Protein AF-A0A9D9X4I2-F1 (afdb_monomer_lite)

Secondary structure (DSSP, 8-state):
---EEE-TT--EEESSGGGTTS-GGGSPP-----SS-----HHHHHTT--TTTS---PPPPTTS----SSHHHHHHHHHHHHHHHHHHHHH--

Foldseek 3Di:
DQDWDADPVGDIDGPDPVCPPPDPVPDPDDDDDQPDDADDDPVCVVVVPDRPPDDDDDDDDPPPGFDDPDPVSVVSNVVSVVVVVVVVVVPDD

pLDDT: mean 89.99, std 10.54, range [43.72, 98.31]

Structure (mmCIF, N/CA/C/O backbone):
data_AF-A0A9D9X4I2-F1
#
_entry.id   AF-A0A9D9X4I2-F1
#
loop_
_atom_site.group_PDB
_atom_site.id
_atom_site.type_symbol
_atom_site.label_atom_id
_atom_site.label_alt_id
_atom_site.label_comp_id
_atom_site.label_asym_id
_atom_site.label_entity_id
_atom_site.label_seq_id
_atom_site.pdbx_PDB_ins_code
_atom_site.Cartn_x
_atom_site.Cartn_y
_atom_site.Cartn_z
_atom_site.occupancy
_atom_site.B_iso_or_equiv
_atom_site.auth_seq_id
_atom_site.auth_comp_id
_atom_site.auth_asym_id
_atom_site.auth_atom_id
_atom_site.pdbx_PDB_model_num
ATOM 1 N N . GLN A 1 1 ? 2.294 -1.526 -11.919 1.00 77.94 1 GLN A N 1
ATOM 2 C CA . GLN A 1 1 ? 2.700 -1.984 -13.269 1.00 77.94 1 GLN A CA 1
ATOM 3 C C . GLN A 1 1 ? 3.686 -1.041 -13.976 1.00 77.94 1 GLN A C 1
ATOM 5 O O . GLN A 1 1 ? 4.477 -1.53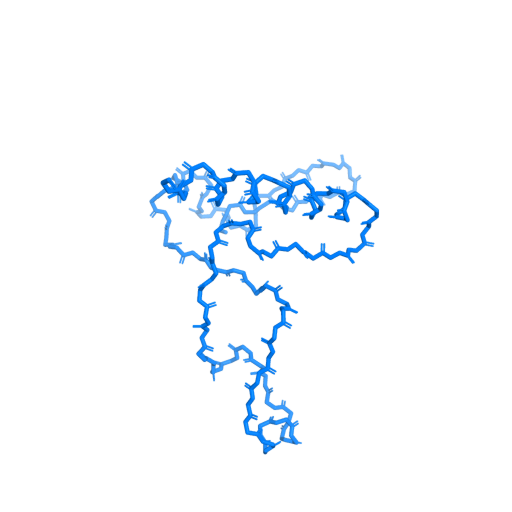3 -14.758 1.00 77.94 1 GLN A O 1
ATOM 10 N N . ARG A 1 2 ? 3.739 0.273 -13.682 1.00 87.94 2 ARG A N 1
ATOM 11 C CA . ARG A 1 2 ? 4.791 1.193 -14.194 1.00 87.94 2 ARG A CA 1
ATOM 12 C C . ARG A 1 2 ? 5.705 1.754 -13.091 1.00 87.94 2 ARG A C 1
ATOM 14 O O . ARG A 1 2 ? 6.230 2.854 -13.213 1.00 87.94 2 ARG A O 1
ATOM 21 N N . ALA A 1 3 ? 5.841 1.017 -11.987 1.00 91.00 3 ALA A N 1
ATOM 22 C CA . ALA A 1 3 ? 6.715 1.408 -10.886 1.00 91.00 3 ALA A CA 1
ATOM 23 C C . ALA A 1 3 ? 8.170 1.502 -11.366 1.00 91.00 3 ALA A C 1
ATOM 25 O O . ALA A 1 3 ? 8.588 0.737 -12.241 1.00 91.00 3 ALA A O 1
ATOM 26 N N . LEU A 1 4 ? 8.928 2.428 -10.785 1.00 94.62 4 LEU A N 1
ATOM 27 C CA . LEU A 1 4 ? 10.354 2.588 -11.037 1.00 94.62 4 LEU A CA 1
ATOM 28 C C . LEU A 1 4 ? 11.126 2.131 -9.802 1.00 94.62 4 LEU A C 1
ATOM 30 O O . LEU A 1 4 ? 10.768 2.481 -8.680 1.00 94.62 4 LEU A O 1
ATOM 34 N N . ARG A 1 5 ? 12.209 1.388 -10.015 1.00 95.81 5 ARG A N 1
ATOM 35 C CA . ARG A 1 5 ? 13.262 1.232 -9.009 1.00 95.81 5 ARG A CA 1
ATOM 36 C C . ARG A 1 5 ? 14.264 2.366 -9.178 1.00 95.81 5 ARG A C 1
ATOM 38 O O . ARG A 1 5 ? 14.518 2.777 -10.312 1.00 95.81 5 ARG A O 1
ATOM 45 N N . ARG A 1 6 ? 14.850 2.832 -8.079 1.00 97.19 6 ARG A N 1
ATOM 46 C CA . ARG A 1 6 ? 15.896 3.858 -8.074 1.00 97.19 6 ARG A CA 1
ATOM 47 C C . ARG A 1 6 ? 17.122 3.326 -7.339 1.00 97.19 6 ARG A C 1
ATOM 49 O O . ARG A 1 6 ? 16.968 2.764 -6.259 1.00 97.19 6 ARG A O 1
ATOM 56 N N . ASP A 1 7 ? 18.300 3.449 -7.939 1.00 96.00 7 ASP A N 1
ATOM 57 C CA . ASP A 1 7 ? 19.561 3.053 -7.303 1.00 96.00 7 ASP A CA 1
ATOM 58 C C . ASP A 1 7 ? 20.135 4.165 -6.404 1.00 96.00 7 ASP A C 1
ATOM 60 O O . ASP A 1 7 ? 19.563 5.253 -6.286 1.00 96.00 7 ASP A O 1
ATOM 64 N N . ALA A 1 8 ? 21.260 3.877 -5.743 1.00 96.94 8 ALA A N 1
ATOM 65 C CA . ALA A 1 8 ? 21.921 4.802 -4.820 1.00 96.94 8 ALA A CA 1
ATOM 66 C C . ALA A 1 8 ? 22.444 6.079 -5.507 1.00 96.94 8 ALA A C 1
ATOM 68 O O . ALA A 1 8 ? 22.463 7.138 -4.883 1.00 96.94 8 ALA A O 1
ATOM 69 N N . ASP A 1 9 ? 22.790 6.003 -6.795 1.00 97.12 9 ASP A N 1
ATOM 70 C CA . ASP A 1 9 ? 23.209 7.153 -7.610 1.00 97.12 9 ASP A CA 1
ATOM 71 C C . ASP A 1 9 ? 22.006 7.943 -8.153 1.00 97.12 9 ASP A C 1
ATOM 73 O O . ASP A 1 9 ? 22.142 8.935 -8.873 1.00 97.12 9 ASP A O 1
ATOM 77 N N . GLY A 1 10 ? 20.795 7.498 -7.817 1.00 96.50 10 GLY A N 1
ATOM 78 C CA . GLY A 1 10 ? 19.545 8.131 -8.177 1.00 96.50 10 GLY A CA 1
ATOM 79 C C . GLY A 1 10 ? 19.039 7.794 -9.576 1.00 96.50 10 GLY A C 1
ATOM 80 O O . GLY A 1 10 ? 18.036 8.386 -9.990 1.00 96.50 10 GLY A O 1
ATOM 81 N N . ARG A 1 11 ? 19.668 6.856 -10.294 1.00 97.19 11 ARG A N 1
ATOM 82 C CA . ARG A 1 11 ? 19.206 6.410 -11.614 1.00 97.19 11 ARG A CA 1
ATOM 83 C C . ARG A 1 11 ? 17.964 5.555 -11.447 1.00 97.19 11 ARG A C 1
ATOM 85 O O . ARG A 1 11 ? 17.870 4.738 -10.536 1.00 97.19 11 ARG A O 1
ATOM 92 N N . SER A 1 12 ? 17.005 5.749 -12.344 1.00 96.38 12 SER A N 1
ATOM 93 C CA . SER A 1 12 ? 15.728 5.041 -12.303 1.00 96.38 12 SER A CA 1
ATOM 94 C C . SER A 1 12 ? 15.615 4.037 -13.443 1.00 96.38 12 SER A C 1
ATOM 96 O O . SER A 1 12 ? 16.050 4.306 -14.561 1.00 96.38 12 SER A O 1
ATOM 98 N N . ALA A 1 13 ? 14.993 2.894 -13.172 1.00 95.81 13 ALA A N 1
ATOM 99 C CA . ALA A 1 13 ? 14.675 1.879 -14.170 1.00 95.81 13 ALA A CA 1
ATOM 100 C C . ALA A 1 13 ? 13.257 1.335 -13.939 1.00 95.81 13 ALA A C 1
ATOM 102 O O . ALA A 1 13 ? 12.829 1.239 -12.787 1.00 95.81 13 ALA A O 1
ATOM 103 N N . PRO A 1 14 ? 12.516 0.964 -14.997 1.00 94.50 14 PRO A N 1
ATOM 104 C CA . PRO A 1 14 ? 11.198 0.364 -14.838 1.00 94.50 14 PRO A CA 1
ATOM 105 C C . PRO A 1 14 ? 11.293 -0.996 -14.146 1.00 94.50 14 PRO A C 1
ATOM 107 O O . PRO A 1 14 ? 12.180 -1.795 -14.443 1.00 94.50 14 PRO A O 1
ATOM 110 N N . LEU A 1 15 ? 10.351 -1.259 -13.238 1.00 94.12 15 LEU A N 1
ATOM 111 C CA . LEU A 1 15 ? 10.180 -2.568 -12.607 1.00 94.12 15 LEU A CA 1
ATOM 112 C C . LEU A 1 15 ? 9.613 -3.598 -13.602 1.00 94.12 15 LEU A C 1
ATOM 114 O O . LEU A 1 15 ? 9.974 -4.766 -13.538 1.00 94.12 15 LEU A O 1
ATOM 118 N N . HIS A 1 16 ? 8.782 -3.134 -14.544 1.00 93.88 16 HIS A N 1
ATOM 119 C CA . HIS A 1 16 ? 8.192 -3.911 -15.642 1.00 93.88 16 HIS A CA 1
ATOM 120 C C . HIS A 1 16 ? 8.482 -3.213 -16.981 1.00 93.88 16 HIS A C 1
ATOM 122 O O . HIS A 1 16 ? 7.699 -2.358 -17.420 1.00 93.88 16 HIS A O 1
ATOM 128 N N . PRO A 1 17 ? 9.644 -3.480 -17.604 1.00 94.00 17 PRO A N 1
ATOM 129 C CA . PRO A 1 17 ? 10.052 -2.837 -18.854 1.00 94.00 17 PRO A CA 1
ATOM 130 C C . PRO A 1 17 ? 9.048 -3.017 -20.003 1.00 94.00 17 PRO A C 1
ATOM 132 O O . PRO A 1 17 ? 8.895 -2.120 -20.831 1.00 94.00 17 PRO A O 1
ATOM 135 N N . GLU A 1 18 ? 8.328 -4.138 -20.029 1.00 94.75 18 GLU A N 1
ATOM 136 C CA . GLU A 1 18 ? 7.308 -4.490 -21.020 1.00 94.75 18 GLU A CA 1
ATOM 137 C C . GLU A 1 18 ? 6.141 -3.490 -21.085 1.00 94.75 18 GLU A C 1
ATOM 139 O O . GLU A 1 18 ? 5.516 -3.337 -22.132 1.00 94.75 18 GLU A O 1
ATOM 144 N N . HIS A 1 19 ? 5.883 -2.753 -20.002 1.00 94.19 19 HIS A N 1
ATOM 145 C CA . HIS A 1 19 ? 4.814 -1.754 -19.920 1.00 94.19 19 HIS A CA 1
ATOM 146 C C . HIS A 1 19 ? 5.318 -0.310 -20.038 1.00 94.19 19 HIS A C 1
ATOM 148 O O . HIS A 1 19 ? 4.557 0.632 -19.799 1.00 94.19 19 HIS A O 1
ATOM 154 N N . ALA A 1 20 ? 6.590 -0.097 -20.398 1.00 91.44 20 ALA A N 1
ATOM 155 C CA . ALA A 1 20 ? 7.199 1.236 -20.403 1.00 91.44 20 ALA A CA 1
ATOM 156 C C . ALA A 1 20 ? 6.445 2.240 -21.296 1.00 91.44 20 ALA A C 1
ATOM 158 O O . ALA A 1 20 ? 6.277 3.398 -20.906 1.00 91.44 20 ALA A O 1
ATOM 159 N N . GLN A 1 21 ? 5.954 1.774 -22.451 1.00 93.06 21 GLN A N 1
ATOM 160 C CA . GLN A 1 21 ? 5.219 2.575 -23.440 1.00 93.06 21 GLN A CA 1
ATOM 161 C C . GLN A 1 21 ? 3.694 2.384 -23.382 1.00 93.06 21 GLN A C 1
ATOM 163 O O . GLN A 1 21 ? 2.964 2.996 -24.158 1.00 93.06 21 GLN A O 1
ATOM 168 N N . THR A 1 22 ? 3.187 1.549 -22.472 1.00 93.44 22 THR A N 1
ATOM 169 C CA . THR A 1 22 ? 1.744 1.348 -22.306 1.00 93.44 22 THR A CA 1
ATOM 170 C C . THR A 1 22 ? 1.153 2.496 -21.492 1.00 93.44 22 THR A C 1
ATOM 172 O O . THR A 1 22 ? 1.693 2.879 -20.448 1.00 93.44 22 THR A O 1
ATOM 175 N N . ARG A 1 23 ? 0.022 3.057 -21.938 1.00 92.69 23 ARG A N 1
ATOM 176 C CA . ARG A 1 23 ? -0.691 4.069 -21.149 1.00 92.69 23 ARG A CA 1
ATOM 177 C C . ARG A 1 23 ? -1.256 3.413 -19.897 1.00 92.69 23 ARG A C 1
ATOM 179 O O . ARG A 1 23 ? -1.789 2.311 -19.958 1.00 92.69 23 ARG A O 1
ATOM 186 N N . THR A 1 24 ? -1.188 4.102 -18.761 1.00 89.94 24 THR A N 1
ATOM 187 C CA . THR A 1 24 ? -1.674 3.554 -17.484 1.00 89.94 24 THR A CA 1
ATOM 188 C C . THR A 1 24 ? -3.158 3.174 -17.542 1.00 89.94 24 THR A C 1
ATOM 190 O O . THR A 1 24 ? -3.558 2.218 -16.893 1.00 89.94 24 THR A O 1
ATOM 193 N N . GLN A 1 25 ? -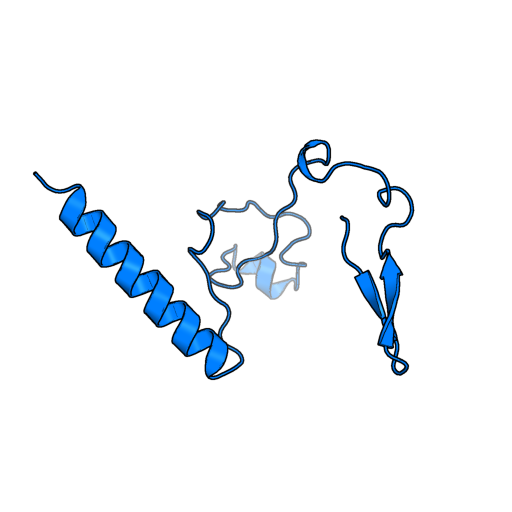3.954 3.883 -18.348 1.00 93.88 25 GLN A N 1
ATOM 194 C CA . GLN A 1 25 ? -5.392 3.639 -18.513 1.00 93.88 25 GLN A CA 1
ATOM 195 C C . GLN A 1 25 ? -5.698 2.368 -19.318 1.00 93.88 25 GLN A C 1
ATOM 197 O O . GLN A 1 25 ? -6.792 1.830 -19.195 1.00 93.88 25 GLN A O 1
ATOM 202 N N . ASP A 1 26 ? -4.742 1.896 -20.123 1.00 94.81 26 ASP A N 1
ATOM 203 C CA . ASP A 1 26 ? -4.884 0.672 -20.918 1.00 94.81 26 ASP A CA 1
ATOM 204 C C . ASP A 1 26 ? -4.405 -0.571 -20.148 1.00 94.81 26 ASP A C 1
ATOM 206 O O . ASP A 1 26 ? -4.559 -1.696 -20.621 1.00 94.81 26 ASP A O 1
ATOM 210 N N . LEU A 1 27 ? -3.791 -0.386 -18.974 1.00 93.50 27 LEU A N 1
ATOM 211 C CA . LEU A 1 27 ? -3.334 -1.492 -18.140 1.00 93.50 27 LEU A CA 1
ATOM 212 C C . LEU A 1 27 ? -4.502 -2.080 -17.335 1.00 93.50 27 LEU A C 1
ATOM 214 O O . LEU A 1 27 ? -5.382 -1.334 -16.896 1.00 93.50 27 LEU A O 1
ATOM 218 N N . PRO A 1 28 ? -4.496 -3.400 -17.065 1.00 93.12 28 PRO A N 1
ATOM 219 C CA . PRO A 1 28 ? -5.461 -4.006 -16.160 1.00 93.12 28 PRO A CA 1
ATOM 220 C C . PRO A 1 28 ? -5.459 -3.295 -14.809 1.00 93.12 28 PRO A C 1
ATOM 222 O O . PRO A 1 28 ? -4.392 -2.991 -14.264 1.00 93.12 28 PRO A O 1
ATOM 225 N N . LYS A 1 29 ? -6.649 -3.062 -14.247 1.00 91.62 29 LYS A N 1
ATOM 226 C CA . LYS A 1 29 ? -6.771 -2.478 -12.911 1.00 91.62 29 LYS A CA 1
ATOM 227 C C . LYS A 1 29 ? -6.056 -3.378 -11.903 1.00 91.62 29 LYS A C 1
ATOM 229 O O . LYS A 1 29 ? -6.304 -4.579 -11.843 1.00 91.62 29 LYS A O 1
ATOM 234 N N . ALA A 1 30 ? -5.163 -2.779 -11.130 1.00 91.56 30 ALA A N 1
ATOM 235 C CA . ALA A 1 30 ? -4.456 -3.432 -10.041 1.00 91.56 30 ALA A CA 1
ATOM 236 C C . ALA A 1 30 ? -4.865 -2.792 -8.715 1.00 91.56 30 ALA A C 1
ATOM 238 O O . ALA A 1 30 ? -5.324 -1.649 -8.684 1.00 91.56 30 ALA A O 1
ATOM 239 N N . TYR A 1 31 ? -4.687 -3.544 -7.637 1.00 91.69 31 TYR A N 1
ATOM 240 C CA . TYR A 1 31 ? -5.038 -3.136 -6.286 1.00 91.69 31 TYR A CA 1
ATOM 241 C C . TYR A 1 31 ? -3.833 -3.322 -5.376 1.00 91.69 31 TYR A C 1
ATOM 243 O O . TYR A 1 31 ? -3.002 -4.204 -5.603 1.00 91.69 31 TYR A O 1
ATOM 251 N N . HIS A 1 32 ? -3.763 -2.481 -4.356 1.00 90.50 32 HIS A N 1
ATOM 252 C CA . HIS A 1 32 ? -2.801 -2.587 -3.274 1.00 90.50 32 HIS A CA 1
ATOM 253 C C . HIS A 1 32 ? -3.5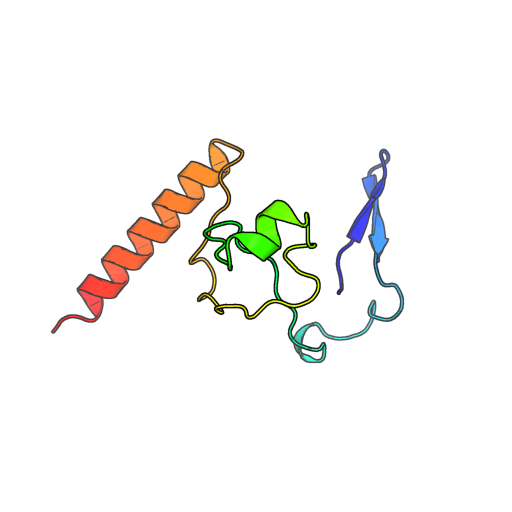54 -2.959 -2.005 1.00 90.50 32 HIS A C 1
ATOM 255 O O . HIS A 1 32 ? -4.721 -2.594 -1.847 1.00 90.50 32 HIS A O 1
ATOM 261 N N . ASP A 1 33 ? -2.893 -3.710 -1.134 1.00 92.56 33 ASP A N 1
ATOM 262 C CA . ASP A 1 33 ? -3.421 -3.941 0.197 1.00 92.56 33 ASP A CA 1
ATOM 263 C C . ASP A 1 33 ? -3.450 -2.619 0.971 1.00 92.56 33 ASP A C 1
ATOM 265 O O . ASP A 1 33 ? -2.495 -1.846 0.923 1.00 92.56 33 ASP A O 1
ATOM 269 N N . ALA A 1 34 ? -4.573 -2.354 1.634 1.00 92.62 34 ALA A N 1
ATOM 270 C CA . ALA A 1 34 ? -4.792 -1.132 2.395 1.00 92.62 34 ALA A CA 1
ATOM 271 C C . ALA A 1 34 ? -4.336 -1.253 3.855 1.00 92.62 34 ALA A C 1
ATOM 273 O O . ALA A 1 34 ? -4.346 -0.249 4.560 1.00 92.62 34 ALA A O 1
ATOM 274 N N . GLY A 1 35 ? -4.011 -2.459 4.338 1.00 90.50 35 GLY A N 1
ATOM 275 C CA . GLY A 1 35 ? -3.470 -2.640 5.689 1.00 90.50 35 GLY A CA 1
ATOM 276 C C . GLY A 1 35 ? -4.473 -2.479 6.836 1.00 90.50 35 GLY A C 1
ATOM 277 O O . GLY A 1 35 ? -4.082 -2.567 7.994 1.00 90.50 35 GLY A O 1
ATOM 278 N N . GLN A 1 36 ? -5.760 -2.238 6.553 1.00 91.19 36 GLN A N 1
ATOM 279 C CA . GLN A 1 36 ? -6.737 -1.865 7.586 1.00 91.19 36 GLN A CA 1
ATOM 280 C C . GLN A 1 36 ? -7.225 -3.051 8.419 1.00 91.19 36 GLN A C 1
ATOM 282 O O . GLN A 1 36 ? -7.125 -3.047 9.644 1.00 91.19 36 GLN A O 1
ATOM 287 N N . PHE A 1 37 ? -7.803 -4.056 7.758 1.00 92.25 37 PHE A N 1
ATOM 288 C CA . PHE A 1 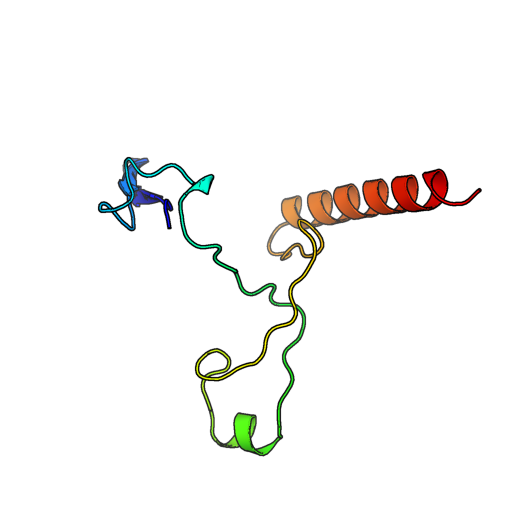37 ? -8.410 -5.198 8.429 1.00 92.25 37 PHE A CA 1
ATOM 289 C C . PHE A 1 37 ? -8.148 -6.479 7.659 1.00 92.25 37 PHE A C 1
ATOM 291 O O . PHE A 1 37 ? -8.294 -6.538 6.438 1.00 92.25 37 PHE A O 1
ATOM 298 N N . TYR A 1 38 ? -7.869 -7.531 8.420 1.00 94.50 38 TYR A N 1
ATOM 299 C CA . TYR A 1 38 ? -7.756 -8.886 7.919 1.00 94.50 38 TYR A CA 1
ATOM 300 C C . TYR A 1 38 ? -8.590 -9.803 8.799 1.00 94.50 38 TYR A C 1
ATOM 302 O O . TYR A 1 38 ? -8.491 -9.772 10.025 1.00 94.50 38 TYR A O 1
ATOM 310 N N . TRP A 1 39 ? -9.420 -10.631 8.179 1.00 93.38 39 TRP 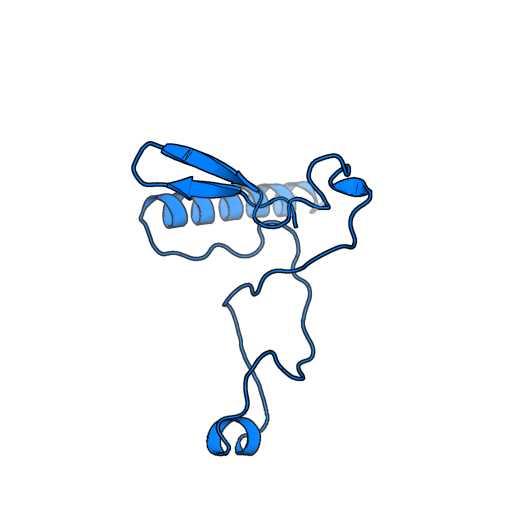A N 1
ATOM 311 C CA . TRP A 1 39 ? -10.280 -11.572 8.885 1.00 93.38 39 TRP A CA 1
ATOM 312 C C . TRP A 1 39 ? -10.288 -12.920 8.180 1.00 93.38 39 TRP A C 1
ATOM 314 O O . TRP A 1 39 ? -10.123 -13.022 6.966 1.00 93.38 39 TRP A O 1
ATOM 324 N N . GLY A 1 40 ? -10.506 -13.975 8.955 1.00 93.44 40 GLY A N 1
ATOM 325 C CA . GLY A 1 40 ? -10.479 -15.338 8.454 1.00 93.44 40 GLY A CA 1
ATOM 326 C C . GLY A 1 40 ? -10.828 -16.343 9.539 1.00 93.44 40 GLY A C 1
ATOM 327 O O . GLY A 1 40 ? -10.923 -16.000 10.719 1.00 93.44 40 GLY A O 1
ATOM 328 N N . ARG A 1 41 ? -11.019 -17.601 9.133 1.00 94.44 41 ARG A N 1
ATOM 329 C CA . ARG A 1 41 ? -11.241 -18.712 10.068 1.00 94.44 41 ARG A CA 1
ATOM 330 C C . ARG A 1 41 ? -10.021 -18.881 10.972 1.00 94.44 41 ARG A C 1
ATOM 332 O O . ARG A 1 41 ? -8.898 -18.778 10.494 1.00 94.44 41 ARG A O 1
ATOM 339 N N . ALA A 1 42 ? -10.244 -19.238 12.238 1.00 96.31 42 ALA A N 1
ATOM 340 C CA . ALA A 1 42 ? -9.173 -19.522 13.199 1.00 96.31 42 ALA A CA 1
ATOM 341 C C . ALA A 1 42 ? -8.119 -20.501 12.648 1.00 96.31 42 ALA A C 1
ATOM 343 O O . ALA A 1 42 ? -6.926 -20.247 12.771 1.00 96.31 42 ALA A O 1
ATOM 344 N N . SER A 1 43 ? -8.557 -21.571 11.973 1.00 95.81 43 SER A N 1
ATOM 345 C CA . SER A 1 43 ? -7.660 -22.559 11.363 1.00 95.81 43 SER A CA 1
ATOM 346 C C . SER A 1 43 ? -6.711 -21.944 10.335 1.00 95.81 43 SER A C 1
ATOM 348 O O . SER A 1 43 ? -5.537 -22.267 10.335 1.00 95.81 43 SER A O 1
ATOM 350 N N . SER A 1 44 ? -7.176 -20.995 9.514 1.00 93.56 44 SER A N 1
ATOM 351 C CA . SER A 1 44 ? -6.332 -20.342 8.507 1.00 93.56 44 SER A CA 1
ATOM 352 C C . SER A 1 44 ? -5.141 -19.610 9.131 1.00 93.56 44 SER A C 1
ATOM 354 O O . SER A 1 44 ? -4.059 -19.608 8.550 1.00 93.56 44 SER A O 1
ATOM 356 N N . TRP A 1 45 ? -5.328 -19.036 10.321 1.00 92.88 45 TRP A N 1
ATOM 357 C CA . TRP A 1 45 ? -4.257 -18.396 11.084 1.00 92.88 45 TRP A CA 1
ATOM 358 C C . TRP A 1 45 ? -3.332 -19.419 11.747 1.00 92.88 45 TRP A C 1
ATOM 360 O O . TRP A 1 45 ? -2.116 -19.269 11.683 1.00 92.88 45 TRP A O 1
ATOM 370 N N . LEU A 1 46 ? -3.900 -20.465 12.359 1.00 96.44 46 LEU A N 1
ATOM 371 C CA . LEU A 1 46 ? -3.134 -21.516 13.042 1.00 96.44 46 LEU A CA 1
ATOM 372 C C . LEU A 1 46 ? -2.271 -22.337 12.076 1.00 96.44 46 LEU A C 1
ATOM 374 O O . LEU A 1 46 ? -1.154 -22.708 12.423 1.00 96.44 46 LEU A O 1
ATOM 378 N N . ASP A 1 47 ? -2.766 -22.565 10.863 1.00 96.00 47 ASP A N 1
ATOM 379 C CA . ASP A 1 47 ? -2.064 -23.298 9.808 1.00 96.00 47 ASP A CA 1
ATOM 380 C C . ASP A 1 47 ? -1.023 -22.422 9.077 1.00 96.00 47 ASP A C 1
ATOM 382 O O . ASP A 1 47 ? -0.323 -22.903 8.187 1.00 96.00 47 ASP A O 1
ATOM 386 N N . GLY A 1 48 ? -0.914 -21.131 9.424 1.00 93.12 48 GLY A N 1
ATOM 387 C CA . GLY A 1 48 ? 0.060 -20.206 8.839 1.00 93.12 48 GLY A CA 1
ATOM 388 C C . GLY A 1 48 ? -0.175 -19.913 7.356 1.00 93.12 48 GLY A C 1
ATOM 389 O O . GLY A 1 48 ? 0.780 -19.678 6.613 1.00 93.12 48 GLY A O 1
ATOM 390 N N . LEU A 1 49 ? -1.430 -19.956 6.897 1.00 93.31 49 LEU A N 1
ATOM 391 C CA . LEU A 1 49 ? -1.742 -19.726 5.490 1.00 93.31 49 LEU A CA 1
ATOM 392 C C . LEU A 1 49 ? -1.411 -18.286 5.081 1.00 93.31 49 LEU A C 1
ATOM 394 O O . LEU A 1 49 ? -1.681 -17.329 5.806 1.00 93.31 49 LEU A O 1
ATOM 398 N N . ALA A 1 50 ? -0.860 -18.133 3.876 1.00 91.75 50 ALA A N 1
ATOM 399 C CA . ALA A 1 50 ? -0.539 -16.824 3.325 1.00 91.75 50 ALA A CA 1
ATOM 400 C C . ALA A 1 50 ? -1.820 -16.021 3.050 1.00 91.75 50 ALA A C 1
ATOM 402 O O . ALA A 1 50 ? -2.656 -16.416 2.236 1.00 91.75 50 ALA A O 1
ATOM 403 N N . LEU A 1 51 ? -1.929 -14.860 3.695 1.00 88.88 51 LEU A N 1
ATOM 404 C CA . LEU A 1 51 ? -3.129 -14.024 3.719 1.00 88.88 51 LEU A CA 1
ATOM 405 C C . LEU A 1 51 ? -3.666 -13.654 2.331 1.00 88.88 51 LEU A C 1
ATOM 407 O O . LEU A 1 51 ? -4.873 -13.616 2.136 1.00 88.88 51 LEU A O 1
ATOM 411 N N . HIS A 1 52 ? -2.784 -13.409 1.362 1.00 90.88 52 HIS A N 1
ATOM 412 C CA . HIS A 1 52 ? -3.171 -12.967 0.017 1.00 90.88 52 HIS A CA 1
ATOM 413 C C . HIS A 1 52 ? -3.197 -14.086 -1.030 1.00 90.88 52 HIS A C 1
ATOM 415 O O . HIS A 1 52 ? -3.484 -13.809 -2.192 1.00 90.88 52 HIS A O 1
ATOM 421 N N . ALA A 1 53 ? -2.887 -15.333 -0.659 1.00 88.62 53 ALA A N 1
ATOM 422 C CA . ALA A 1 53 ? -2.802 -16.428 -1.626 1.00 88.62 53 ALA A CA 1
ATOM 423 C C . ALA A 1 53 ? -4.181 -16.868 -2.151 1.00 88.62 53 ALA A C 1
ATOM 425 O O . ALA A 1 53 ? -4.307 -17.187 -3.330 1.00 88.62 53 ALA A O 1
ATOM 426 N N . ASP A 1 54 ? -5.208 -16.859 -1.295 1.00 90.12 54 ASP A N 1
ATOM 427 C CA . ASP A 1 54 ? -6.601 -17.161 -1.658 1.00 90.12 54 ASP A CA 1
ATOM 428 C C . ASP A 1 54 ? -7.573 -16.392 -0.748 1.00 90.12 54 ASP A C 1
ATOM 430 O O . ASP A 1 54 ? -8.181 -16.934 0.176 1.00 90.12 54 ASP A O 1
ATOM 434 N N . ALA A 1 55 ? -7.673 -15.081 -0.976 1.00 92.12 55 ALA A N 1
ATOM 435 C CA . ALA A 1 55 ? -8.541 -14.193 -0.210 1.00 92.12 55 ALA A CA 1
ATOM 436 C C . ALA A 1 55 ? -9.617 -13.534 -1.075 1.00 92.12 55 ALA A C 1
ATOM 438 O O . ALA A 1 55 ? -9.499 -13.382 -2.292 1.00 92.12 55 ALA A O 1
ATOM 439 N N . ARG A 1 56 ? -10.691 -13.105 -0.411 1.00 94.31 56 ARG A N 1
ATOM 440 C CA . ARG A 1 56 ? -11.651 -12.144 -0.958 1.00 94.31 56 ARG A CA 1
ATOM 441 C C . ARG A 1 56 ? -11.306 -10.766 -0.415 1.00 94.31 56 ARG A C 1
ATOM 443 O O . ARG A 1 56 ? -10.987 -10.638 0.763 1.00 94.31 56 ARG A O 1
ATOM 450 N N . THR A 1 57 ? -11.379 -9.753 -1.269 1.00 94.19 57 THR A N 1
ATOM 451 C CA . THR A 1 57 ? -11.006 -8.378 -0.929 1.00 94.19 57 THR A CA 1
ATOM 452 C C . THR A 1 57 ? -12.224 -7.465 -0.956 1.00 94.19 57 THR A C 1
ATOM 454 O O . THR A 1 57 ? -13.145 -7.651 -1.754 1.00 94.19 57 THR A O 1
ATOM 457 N N . LEU A 1 58 ? -12.224 -6.465 -0.076 1.00 93.94 58 LEU A N 1
ATOM 458 C CA . LEU A 1 58 ? -13.139 -5.334 -0.162 1.00 93.94 58 LEU A CA 1
ATOM 459 C C . LEU A 1 58 ? -12.405 -4.180 -0.834 1.00 93.94 58 LEU A C 1
ATOM 461 O O . LEU A 1 58 ? -11.320 -3.794 -0.403 1.00 93.94 58 LEU A O 1
ATOM 465 N N . VAL A 1 59 ? -12.986 -3.656 -1.910 1.00 94.75 59 VAL A N 1
ATOM 466 C CA . VAL A 1 59 ? -12.422 -2.510 -2.620 1.00 94.75 59 VAL A CA 1
ATOM 467 C C . VAL A 1 59 ? -12.832 -1.241 -1.894 1.00 94.75 59 VAL A C 1
ATOM 469 O O . VAL A 1 59 ? -14.014 -1.018 -1.640 1.00 94.75 59 VAL A O 1
ATOM 472 N N . LEU A 1 60 ? -11.837 -0.424 -1.584 1.00 91.88 60 LEU A N 1
ATOM 473 C CA . LEU A 1 60 ? -12.002 0.871 -0.954 1.00 91.88 60 LEU A CA 1
ATOM 474 C C . LEU A 1 60 ? -12.026 1.990 -1.999 1.00 91.88 60 LEU A C 1
ATOM 476 O O . LEU A 1 60 ? -11.431 1.863 -3.074 1.00 91.88 60 LEU A O 1
ATOM 480 N N . ASP A 1 61 ? -12.698 3.086 -1.656 1.00 90.69 61 ASP A N 1
ATOM 481 C CA . ASP A 1 61 ? -12.652 4.313 -2.444 1.00 90.69 61 ASP A CA 1
ATOM 482 C C . ASP A 1 61 ? -11.248 4.927 -2.397 1.00 90.69 61 ASP A C 1
ATOM 484 O O . ASP A 1 61 ? -10.510 4.812 -1.414 1.00 90.69 61 ASP A O 1
ATOM 488 N N . GLU A 1 62 ? -10.875 5.634 -3.461 1.00 84.38 62 GLU A N 1
ATOM 489 C CA . GLU A 1 62 ? -9.569 6.283 -3.520 1.00 84.38 62 GLU A CA 1
ATOM 490 C C . GLU A 1 62 ? -9.381 7.287 -2.367 1.00 84.38 62 GLU A C 1
ATOM 492 O O . GLU A 1 62 ? -10.260 8.085 -2.024 1.00 84.38 62 GLU A O 1
ATOM 497 N N . GLY A 1 63 ? -8.209 7.207 -1.733 1.00 84.19 63 GLY A N 1
ATOM 498 C CA . GLY A 1 63 ? -7.830 8.016 -0.577 1.00 84.19 63 GLY A CA 1
ATOM 499 C C . GLY A 1 63 ? -8.489 7.605 0.741 1.00 84.19 63 GLY A C 1
ATOM 500 O O . GLY A 1 63 ? -8.275 8.286 1.743 1.00 84.19 63 GLY A O 1
ATOM 501 N N . SER A 1 64 ? -9.332 6.562 0.800 1.00 89.00 64 SER A N 1
ATOM 502 C CA . SER A 1 64 ? -10.010 6.152 2.050 1.00 89.00 64 SER A CA 1
ATOM 503 C C . SER A 1 64 ? -9.140 5.385 3.036 1.00 89.00 64 SER A C 1
ATOM 505 O O . SER A 1 64 ? -9.600 5.072 4.133 1.00 89.00 64 SER A O 1
ATOM 507 N N . ALA A 1 65 ? -7.887 5.147 2.672 1.00 91.00 65 ALA A N 1
ATOM 508 C CA . ALA A 1 65 ? -6.855 4.619 3.538 1.00 91.00 65 ALA A CA 1
ATOM 509 C C . ALA A 1 65 ? -5.592 5.474 3.392 1.00 91.00 65 ALA A C 1
ATOM 511 O O . ALA A 1 65 ? -5.241 5.888 2.285 1.00 91.00 65 ALA A O 1
ATOM 512 N N . VAL A 1 66 ? -4.938 5.725 4.522 1.00 93.81 66 VAL A N 1
ATOM 513 C CA . VAL A 1 66 ? -3.592 6.290 4.617 1.00 93.81 66 VAL A CA 1
ATOM 514 C C . VAL A 1 66 ? -2.855 5.424 5.626 1.00 93.81 66 VAL A C 1
ATOM 516 O O . VAL A 1 66 ? -3.347 5.256 6.742 1.00 93.81 66 VAL A O 1
ATOM 519 N N . ASP A 1 67 ? -1.732 4.849 5.210 1.00 93.38 67 ASP A N 1
ATOM 520 C CA . ASP A 1 67 ? -0.816 4.164 6.117 1.00 93.38 67 ASP A CA 1
ATOM 521 C C . ASP A 1 67 ? 0.035 5.214 6.833 1.00 93.38 67 ASP A C 1
ATOM 523 O O . ASP A 1 67 ? 0.476 6.175 6.200 1.00 93.38 67 ASP A O 1
ATOM 527 N N . ILE A 1 68 ? 0.192 5.092 8.149 1.00 95.12 68 ILE A N 1
ATOM 528 C CA . ILE A 1 68 ? 0.793 6.146 8.975 1.00 95.12 68 ILE A CA 1
ATOM 529 C C . ILE A 1 68 ? 2.136 5.661 9.505 1.00 95.12 68 ILE A C 1
ATOM 531 O O . ILE A 1 68 ? 2.220 5.115 10.604 1.00 95.12 68 ILE A O 1
ATOM 535 N N . ASP A 1 69 ? 3.187 5.935 8.737 1.00 96.56 69 ASP A N 1
ATOM 536 C CA . ASP A 1 69 ? 4.571 5.668 9.133 1.00 96.56 69 ASP A CA 1
ATOM 537 C C . ASP A 1 69 ? 5.281 6.933 9.631 1.00 96.56 69 ASP A C 1
ATOM 539 O O . ASP A 1 69 ? 6.210 6.876 10.441 1.00 96.56 69 ASP A O 1
ATOM 543 N N . THR A 1 70 ? 4.857 8.101 9.140 1.00 98.0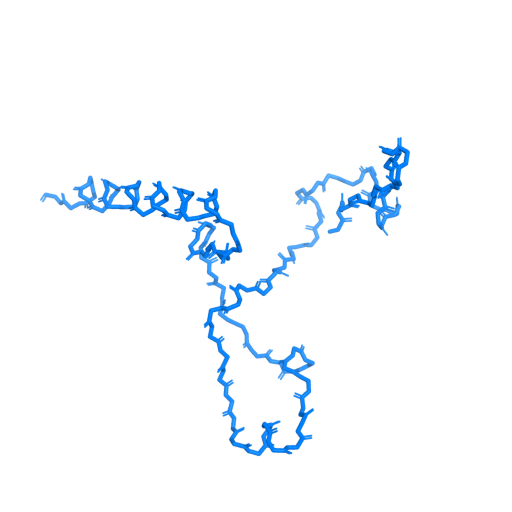6 70 THR A N 1
ATOM 544 C CA . THR A 1 70 ? 5.522 9.382 9.379 1.00 98.06 70 THR A CA 1
ATOM 545 C C . THR A 1 70 ? 4.545 10.484 9.802 1.00 98.06 70 THR A C 1
ATOM 547 O O . THR A 1 70 ? 3.344 10.420 9.529 1.00 98.06 70 THR A O 1
ATOM 550 N N . PRO A 1 71 ? 5.044 11.578 10.411 1.00 98.25 71 PRO A N 1
ATOM 551 C CA . PRO A 1 71 ? 4.211 12.747 10.695 1.00 98.25 71 PRO A CA 1
ATOM 552 C C . PRO A 1 71 ? 3.566 13.374 9.448 1.00 98.25 71 PRO A C 1
ATOM 554 O O . PRO A 1 71 ? 2.511 13.996 9.551 1.00 98.25 71 PRO A O 1
ATOM 557 N N . ALA A 1 72 ? 4.186 13.224 8.272 1.00 98.31 72 ALA A N 1
ATOM 558 C CA . ALA A 1 72 ? 3.616 13.717 7.021 1.00 98.31 72 ALA A CA 1
ATOM 559 C C . ALA A 1 72 ? 2.374 12.909 6.610 1.00 98.31 72 ALA A C 1
ATOM 561 O O . ALA A 1 72 ? 1.400 13.496 6.139 1.00 98.31 72 ALA A O 1
ATOM 562 N N . ASP A 1 73 ? 2.380 11.596 6.852 1.00 96.56 73 ASP A N 1
ATOM 563 C CA . ASP A 1 73 ? 1.230 10.728 6.581 1.00 96.56 73 ASP A CA 1
ATOM 564 C C . ASP A 1 73 ? 0.054 11.075 7.495 1.00 96.56 73 ASP A C 1
ATOM 566 O O . ASP A 1 73 ? -1.088 11.154 7.041 1.00 96.56 73 ASP A O 1
ATOM 570 N N . TRP A 1 74 ? 0.334 11.385 8.766 1.00 96.88 74 TRP A N 1
ATOM 571 C CA . TRP A 1 74 ? -0.683 11.873 9.700 1.00 96.88 74 TRP A CA 1
ATOM 572 C C . TRP A 1 74 ? -1.344 13.164 9.200 1.00 96.88 74 TRP A C 1
ATOM 574 O O . TRP A 1 74 ? -2.569 13.242 9.104 1.00 96.88 74 TRP A O 1
ATOM 584 N N . ALA A 1 75 ? -0.541 14.158 8.808 1.00 97.69 75 ALA A N 1
ATOM 585 C CA . ALA A 1 75 ? -1.057 15.419 8.277 1.00 97.69 75 ALA A CA 1
ATOM 586 C C . ALA A 1 75 ? -1.893 15.213 6.998 1.00 97.69 75 ALA A C 1
ATOM 588 O O . ALA A 1 75 ? -2.917 15.874 6.800 1.00 97.69 75 ALA A O 1
ATOM 589 N N . LEU A 1 76 ? -1.492 14.272 6.135 1.00 95.62 76 LEU A N 1
ATOM 590 C CA . LEU A 1 76 ? -2.270 13.894 4.956 1.00 95.62 76 LEU A CA 1
ATOM 591 C C . LEU A 1 76 ? -3.612 13.253 5.339 1.00 95.62 76 LEU A C 1
ATOM 593 O O . LEU A 1 76 ? -4.641 13.595 4.751 1.00 95.62 76 LEU A O 1
ATOM 597 N N . ALA A 1 77 ? -3.623 12.354 6.325 1.00 94.56 77 ALA A N 1
ATOM 598 C CA . ALA A 1 77 ? -4.843 11.720 6.815 1.00 94.56 77 ALA A CA 1
ATOM 599 C C . ALA A 1 77 ? -5.838 12.754 7.370 1.00 94.56 77 ALA A C 1
ATOM 601 O O . ALA A 1 77 ? -7.020 12.717 7.018 1.00 94.56 77 ALA A O 1
ATOM 602 N N . GLU A 1 78 ? -5.361 13.719 8.163 1.00 95.56 78 GLU A N 1
ATOM 603 C CA . GLU A 1 78 ? -6.178 14.829 8.674 1.00 95.56 78 GLU A CA 1
ATOM 604 C C . GLU A 1 78 ? -6.769 15.676 7.539 1.00 95.56 78 GLU A C 1
ATOM 606 O O . GLU A 1 78 ? -7.968 15.971 7.542 1.00 95.56 78 GLU A O 1
ATOM 611 N N . ALA A 1 79 ? -5.962 16.021 6.531 1.00 94.69 79 ALA A N 1
ATOM 612 C CA . ALA A 1 79 ? -6.418 16.802 5.383 1.00 94.69 79 ALA A CA 1
ATOM 613 C C . ALA A 1 79 ? -7.511 16.072 4.579 1.00 94.69 79 ALA A C 1
ATOM 615 O O . ALA A 1 79 ? -8.541 16.665 4.240 1.00 94.69 79 ALA A O 1
ATOM 616 N N . LEU A 1 80 ? -7.325 14.774 4.312 1.00 93.25 80 LEU A N 1
ATOM 617 C CA . LEU A 1 80 ? -8.320 13.949 3.620 1.00 93.25 80 LEU A CA 1
ATOM 618 C C . LEU A 1 80 ? -9.608 13.805 4.438 1.00 93.25 80 LEU A C 1
ATOM 620 O O . LEU A 1 80 ? -10.705 13.824 3.873 1.00 93.25 80 LEU A O 1
ATOM 624 N N . TYR A 1 81 ? -9.499 13.685 5.762 1.00 91.62 81 TYR A N 1
ATOM 625 C CA . TYR A 1 81 ? -10.656 13.637 6.651 1.00 91.62 81 TYR A CA 1
ATOM 626 C C . TYR A 1 81 ? -11.449 14.952 6.633 1.00 91.62 81 TYR A C 1
ATOM 628 O O . TYR A 1 81 ? -12.666 14.932 6.436 1.00 91.62 81 TYR A O 1
ATOM 636 N N . ALA A 1 82 ? -10.771 16.097 6.746 1.00 91.19 82 ALA A N 1
ATOM 637 C CA . ALA A 1 82 ? -11.409 17.412 6.691 1.00 91.19 82 ALA A CA 1
ATOM 638 C C . ALA A 1 82 ? -12.154 17.636 5.361 1.00 91.19 82 ALA A C 1
ATOM 640 O O . ALA A 1 82 ? -13.307 18.075 5.354 1.00 91.19 82 ALA A O 1
ATOM 641 N N . GLN A 1 83 ? -11.544 17.257 4.231 1.00 88.75 83 GLN A N 1
ATOM 642 C CA . GLN A 1 83 ? -12.182 17.353 2.914 1.00 88.75 83 GLN A CA 1
ATOM 643 C C . GLN A 1 83 ? -13.449 16.486 2.816 1.00 88.75 83 GLN A C 1
ATOM 645 O O . GLN A 1 83 ? -14.432 16.878 2.181 1.00 88.75 83 GLN A O 1
ATOM 650 N N . ARG A 1 84 ? -13.454 15.307 3.448 1.00 84.44 84 ARG A N 1
ATOM 651 C CA . ARG A 1 84 ? -14.636 14.433 3.490 1.00 84.44 84 ARG A CA 1
ATOM 652 C C . ARG A 1 84 ? -15.768 15.016 4.311 1.00 84.44 84 ARG A C 1
ATOM 654 O O . ARG A 1 84 ? -16.903 14.949 3.847 1.00 84.44 84 ARG A O 1
ATOM 661 N N . GLY A 1 85 ? -15.466 15.576 5.482 1.00 76.06 85 GLY A N 1
ATOM 662 C CA . GLY A 1 85 ? -16.455 16.255 6.321 1.00 76.06 85 GLY A CA 1
ATOM 663 C C . GLY A 1 85 ? -17.163 17.365 5.545 1.00 76.06 85 GLY A C 1
ATOM 664 O O . GLY A 1 85 ? -18.383 17.340 5.413 1.00 76.06 85 GLY A O 1
ATOM 665 N N . ALA A 1 86 ? -16.389 18.234 4.890 1.00 68.69 86 ALA A N 1
ATOM 666 C CA . ALA A 1 86 ? -16.930 19.307 4.055 1.00 68.69 86 ALA A CA 1
ATOM 667 C C . ALA A 1 86 ? -17.798 18.790 2.889 1.00 68.69 86 ALA A C 1
ATOM 669 O O . ALA A 1 86 ? -18.815 19.392 2.547 1.00 68.69 86 ALA A O 1
ATOM 670 N N . ARG A 1 87 ? -17.434 17.652 2.277 1.00 64.31 87 ARG A N 1
ATOM 671 C CA . ARG A 1 87 ? -18.235 17.029 1.208 1.00 64.31 87 ARG A CA 1
ATOM 672 C C . ARG A 1 87 ? -19.544 16.428 1.727 1.00 64.31 87 ARG A C 1
ATOM 674 O O . ARG A 1 87 ? -20.535 16.468 1.008 1.00 64.31 87 ARG A O 1
ATOM 681 N N . LEU A 1 88 ? -19.555 15.862 2.932 1.00 62.19 88 LEU A N 1
ATOM 682 C CA . LEU A 1 88 ? -20.775 15.334 3.554 1.00 62.19 88 LEU A CA 1
ATOM 683 C C . LEU A 1 88 ? -21.732 16.471 3.938 1.00 62.19 88 LEU A C 1
ATOM 685 O O . LEU A 1 88 ? -22.928 16.371 3.675 1.00 62.19 88 LEU A O 1
ATOM 689 N N . GLU A 1 89 ? -21.207 17.579 4.461 1.00 62.34 89 GLU A N 1
ATOM 690 C CA . GLU A 1 89 ? -21.997 18.781 4.760 1.00 62.34 89 GLU A CA 1
ATOM 691 C C . GLU A 1 89 ? -22.589 19.415 3.491 1.00 62.34 89 GLU A C 1
ATOM 693 O O . GLU A 1 89 ? -23.754 19.792 3.485 1.00 62.34 89 GLU A O 1
ATOM 698 N N . ALA A 1 90 ? -21.844 19.452 2.382 1.00 59.09 90 ALA A N 1
ATOM 699 C CA . ALA A 1 90 ? -22.316 20.023 1.116 1.00 59.09 90 ALA A CA 1
ATOM 700 C C . ALA A 1 90 ? -23.364 19.173 0.364 1.00 59.09 90 ALA A C 1
ATOM 702 O O . ALA A 1 90 ? -23.984 19.662 -0.579 1.00 59.09 90 ALA A O 1
ATOM 703 N N . VAL A 1 91 ? -23.532 17.897 0.727 1.00 56.56 91 VAL A N 1
ATOM 704 C CA . VAL A 1 91 ? -24.466 16.950 0.079 1.00 56.56 91 VAL A CA 1
ATOM 705 C C . VAL A 1 91 ? -25.707 16.689 0.947 1.00 56.56 91 VAL A C 1
ATOM 707 O O . VAL A 1 91 ? -26.657 16.048 0.497 1.00 56.56 91 VAL A O 1
ATOM 710 N N . THR A 1 92 ? -25.738 17.219 2.170 1.00 43.72 92 THR A N 1
ATOM 711 C CA . THR A 1 92 ? -26.921 17.161 3.036 1.00 43.72 92 THR A CA 1
ATOM 712 C C . THR A 1 92 ? -27.801 18.390 2.741 1.00 43.72 92 THR A C 1
ATOM 714 O O . THR A 1 92 ? -27.274 19.499 2.796 1.00 43.72 92 THR A O 1
ATOM 717 N N . PRO A 1 93 ? -29.082 18.219 2.348 1.00 51.62 93 PRO A N 1
ATOM 718 C CA . PRO A 1 93 ? -29.948 19.321 1.914 1.00 51.62 93 PRO A CA 1
ATOM 719 C C . PRO A 1 93 ? -30.315 20.303 3.032 1.00 51.62 93 PRO A C 1
ATOM 721 O O . PRO A 1 93 ? -30.361 19.878 4.210 1.00 51.62 93 PRO A O 1
#

Sequence (93 aa):
QRALRRDADGRSAPLHPEHAQTRTQDLPKAYHDAGQFYWGRASSWLDGLALHADARTLVLDEGSAVDIDTPADWALAEALYAQRGARLEAVTP

Radius of gyration: 18.7 Å; chains: 1; bounding box: 53×43×37 Å